Protein AF-A0A2D4IZT0-F1 (afdb_monomer_lite)

Organism: NCBI:txid129467

InterPro domains:
  IPR000477 Reverse transcriptase domain [PF00078] (2-120)
  IPR000477 Reverse transcriptase domain [PS50878] (1-121)
  IPR043502 DNA/RNA polymerase superfamily [SSF56672] (5-117)

Sequence (121 aa):
VLVLLDLSAAFDTIDHGIMLRRLEGLGMGNIVLRWFSFFLTGRTQSVLAGGQRSSPRPLTCGVPQGSVLSPLLFNIYVKPLGEIIRGFGVDFHQYADDTQLYISTPNHPSEAVDVLTQCLE

Structure (mmCIF, N/CA/C/O backbone):
data_AF-A0A2D4IZT0-F1
#
_entry.id   AF-A0A2D4IZT0-F1
#
loop_
_atom_site.group_PDB
_atom_site.id
_atom_site.type_symbol
_atom_site.label_atom_id
_atom_site.label_alt_id
_atom_site.label_comp_id
_atom_site.label_asym_id
_atom_site.label_entity_id
_atom_site.label_seq_id
_atom_site.pdbx_PDB_ins_code
_atom_site.Cartn_x
_atom_site.Cartn_y
_atom_site.Cartn_z
_atom_site.occupancy
_atom_site.B_iso_or_equiv
_atom_site.auth_seq_id
_atom_site.auth_comp_id
_atom_site.auth_asym_id
_atom_site.auth_atom_id
_atom_site.pdbx_PDB_model_num
ATOM 1 N N . VAL A 1 1 ? -13.064 8.532 20.703 1.00 91.19 1 VAL A N 1
ATOM 2 C CA . VAL A 1 1 ? -11.671 8.037 20.583 1.00 91.19 1 VAL A CA 1
ATOM 3 C C . VAL A 1 1 ? -11.275 8.091 19.118 1.00 91.19 1 VAL A C 1
ATOM 5 O O . VAL A 1 1 ? -12.130 7.816 18.285 1.00 91.19 1 VAL A O 1
ATOM 8 N N . LEU A 1 2 ? -10.042 8.502 18.817 1.00 93.81 2 LEU A N 1
ATOM 9 C CA . LEU A 1 2 ? -9.483 8.582 17.465 1.00 93.81 2 LEU A CA 1
ATOM 10 C C . LEU A 1 2 ? -8.149 7.832 17.454 1.00 93.81 2 LEU A C 1
ATOM 12 O O . LEU A 1 2 ? -7.309 8.085 18.316 1.00 93.81 2 LEU A O 1
ATOM 16 N N . VAL A 1 3 ? -7.967 6.942 16.484 1.00 95.62 3 VAL A N 1
ATOM 17 C CA . VAL A 1 3 ? -6.715 6.228 16.217 1.00 95.62 3 VAL A CA 1
ATOM 18 C C . VAL A 1 3 ? -6.266 6.582 14.806 1.00 95.62 3 VAL A C 1
ATOM 20 O O . VAL A 1 3 ? -7.057 6.529 13.865 1.00 95.62 3 VAL A O 1
ATOM 23 N N . LEU A 1 4 ? -5.000 6.968 14.676 1.00 96.12 4 LEU A N 1
ATOM 24 C CA . LEU A 1 4 ? -4.374 7.323 13.408 1.00 96.12 4 LEU A CA 1
ATOM 25 C C . LEU A 1 4 ? -3.407 6.207 13.025 1.00 96.12 4 LEU A C 1
ATOM 27 O O . LEU A 1 4 ? -2.510 5.876 13.802 1.00 96.12 4 LEU A O 1
ATOM 31 N N . LEU A 1 5 ? -3.621 5.623 11.853 1.00 95.00 5 LEU A N 1
ATOM 32 C CA . LEU A 1 5 ? -2.804 4.564 11.287 1.00 95.00 5 LEU A CA 1
ATOM 33 C C . LEU A 1 5 ? -2.068 5.104 10.067 1.00 95.00 5 LEU A C 1
ATOM 35 O O . LEU A 1 5 ? -2.684 5.720 9.196 1.00 95.00 5 LEU A O 1
ATOM 39 N N . ASP A 1 6 ? -0.776 4.805 10.014 1.00 93.50 6 ASP A N 1
ATOM 40 C CA . ASP A 1 6 ? 0.104 5.113 8.895 1.00 93.50 6 ASP A CA 1
ATOM 41 C C . ASP A 1 6 ? 0.748 3.813 8.395 1.00 93.50 6 ASP A C 1
ATOM 43 O O . ASP A 1 6 ? 1.308 3.034 9.178 1.00 93.50 6 ASP A O 1
ATOM 47 N N . LEU A 1 7 ? 0.622 3.540 7.096 1.00 91.25 7 LEU A N 1
ATOM 48 C CA . LEU A 1 7 ? 1.151 2.323 6.490 1.00 91.25 7 LEU A CA 1
ATOM 49 C C . LEU A 1 7 ? 2.597 2.545 6.048 1.00 91.25 7 LEU A C 1
ATOM 51 O O . LEU A 1 7 ? 2.890 3.277 5.108 1.00 91.25 7 LEU A O 1
ATOM 55 N N . SER A 1 8 ? 3.523 1.816 6.667 1.00 91.94 8 SER A N 1
ATOM 56 C CA . SER A 1 8 ? 4.938 1.902 6.306 1.00 91.94 8 SER A CA 1
ATOM 57 C C . SER A 1 8 ? 5.193 1.484 4.854 1.00 91.94 8 SER A C 1
ATOM 59 O O . SER A 1 8 ? 4.857 0.371 4.448 1.00 91.94 8 SER A O 1
ATOM 61 N N . ALA A 1 9 ? 5.860 2.358 4.092 1.00 90.88 9 ALA A N 1
ATOM 62 C CA . ALA A 1 9 ? 6.277 2.107 2.709 1.00 90.88 9 ALA A CA 1
ATOM 63 C C . ALA A 1 9 ? 5.120 1.600 1.821 1.00 90.88 9 ALA A C 1
ATOM 65 O O . ALA A 1 9 ? 5.247 0.618 1.083 1.00 90.88 9 ALA A O 1
ATOM 66 N N . ALA A 1 10 ? 3.965 2.260 1.918 1.00 91.25 10 ALA A N 1
ATOM 67 C CA . ALA A 1 10 ? 2.691 1.778 1.400 1.00 91.25 10 ALA A CA 1
ATOM 68 C C . ALA A 1 10 ? 2.719 1.411 -0.099 1.00 91.25 10 ALA A C 1
ATOM 70 O O . ALA A 1 10 ? 2.254 0.346 -0.504 1.00 91.25 10 ALA A O 1
ATOM 71 N N . PHE A 1 11 ? 3.331 2.252 -0.937 1.00 92.44 11 PHE A N 1
ATOM 72 C CA . PHE A 1 11 ? 3.455 1.981 -2.374 1.00 92.44 11 PHE A CA 1
ATOM 73 C C . PHE A 1 11 ? 4.516 0.934 -2.716 1.00 92.44 11 PHE A C 1
ATOM 75 O O . PHE A 1 11 ? 4.421 0.315 -3.775 1.00 92.44 11 PHE A O 1
ATOM 82 N N . ASP A 1 12 ? 5.501 0.719 -1.846 1.00 93.31 12 ASP A N 1
ATOM 83 C CA . ASP A 1 12 ? 6.640 -0.174 -2.092 1.00 93.31 12 ASP A CA 1
ATOM 84 C C . ASP A 1 12 ? 6.368 -1.610 -1.637 1.00 93.31 12 ASP A C 1
ATOM 86 O O . ASP A 1 12 ? 7.061 -2.532 -2.054 1.00 93.31 12 ASP A O 1
ATOM 90 N N . THR A 1 13 ? 5.335 -1.814 -0.820 1.00 94.81 13 THR A N 1
ATOM 91 C CA . THR A 1 13 ? 5.023 -3.094 -0.166 1.00 94.81 13 THR A CA 1
ATOM 92 C C . THR A 1 13 ? 3.829 -3.831 -0.776 1.00 94.81 13 THR A C 1
ATOM 94 O O . THR A 1 13 ? 3.481 -4.921 -0.327 1.00 94.81 13 THR A O 1
ATOM 97 N N . ILE A 1 14 ? 3.218 -3.293 -1.837 1.00 95.75 14 ILE A N 1
ATOM 98 C CA . ILE A 1 14 ? 2.097 -3.943 -2.534 1.00 95.75 14 ILE A CA 1
ATOM 99 C C . ILE A 1 14 ? 2.517 -5.304 -3.104 1.00 95.75 14 ILE A C 1
ATOM 101 O O . ILE A 1 14 ? 3.371 -5.382 -3.990 1.00 95.75 14 ILE A O 1
ATOM 105 N N . ASP A 1 15 ? 1.849 -6.377 -2.687 1.00 97.00 15 ASP A N 1
ATOM 106 C CA . ASP A 1 15 ? 2.044 -7.695 -3.287 1.00 97.00 15 ASP A CA 1
ATOM 107 C C . ASP A 1 15 ? 1.409 -7.764 -4.687 1.00 97.00 15 ASP A C 1
ATOM 109 O O . ASP A 1 15 ? 0.223 -7.470 -4.883 1.00 97.00 15 ASP A O 1
ATOM 113 N N . HIS A 1 16 ? 2.199 -8.172 -5.685 1.00 96.94 16 HIS A N 1
ATOM 114 C CA . HIS A 1 16 ? 1.748 -8.215 -7.080 1.00 96.94 16 HIS A CA 1
ATOM 115 C C . HIS A 1 16 ? 0.662 -9.271 -7.315 1.00 96.94 16 HIS A C 1
ATOM 117 O O . HIS A 1 16 ? -0.253 -9.040 -8.104 1.00 96.94 16 HIS A O 1
ATOM 123 N N . GLY A 1 17 ? 0.726 -10.416 -6.632 1.00 96.88 17 GLY A N 1
ATOM 124 C CA . GLY A 1 17 ? -0.243 -11.501 -6.786 1.00 96.88 17 GLY A CA 1
ATOM 125 C C . GLY A 1 17 ? -1.600 -11.166 -6.168 1.00 96.88 17 GLY A C 1
ATOM 126 O O . GLY A 1 17 ? -2.645 -11.451 -6.756 1.00 96.88 17 GLY A O 1
ATOM 127 N N . ILE A 1 18 ? -1.611 -10.528 -4.997 1.00 97.38 18 ILE A N 1
ATOM 128 C CA . ILE A 1 18 ? -2.827 -9.979 -4.387 1.00 97.38 18 ILE A CA 1
ATOM 129 C C . ILE A 1 18 ? -3.410 -8.901 -5.301 1.00 97.38 18 ILE A C 1
ATOM 131 O O . ILE A 1 18 ? -4.591 -8.986 -5.626 1.00 97.38 18 ILE A O 1
ATOM 135 N N . MET A 1 19 ? -2.603 -7.948 -5.777 1.00 97.25 19 MET A N 1
ATOM 136 C CA . MET A 1 19 ? -3.071 -6.893 -6.683 1.00 97.25 19 MET A CA 1
ATOM 137 C C . MET A 1 19 ? -3.750 -7.464 -7.935 1.00 97.25 19 MET A C 1
ATOM 139 O O . MET A 1 19 ? -4.867 -7.067 -8.263 1.00 97.25 19 MET A O 1
ATOM 143 N N . LEU A 1 20 ? -3.120 -8.427 -8.615 1.00 97.19 20 LEU A N 1
ATOM 144 C CA . LEU A 1 20 ? -3.682 -9.033 -9.827 1.00 97.19 20 LEU A CA 1
ATOM 145 C C . LEU A 1 20 ? -5.008 -9.754 -9.555 1.00 97.19 20 LEU A C 1
ATOM 147 O O . LEU A 1 20 ? -5.954 -9.572 -10.317 1.00 97.19 20 LEU A O 1
ATOM 151 N N . ARG A 1 21 ? -5.123 -10.486 -8.438 1.00 97.06 21 ARG A N 1
ATOM 152 C CA . ARG A 1 21 ? -6.394 -11.110 -8.022 1.00 97.06 21 ARG A CA 1
ATOM 153 C C . ARG A 1 21 ? -7.478 -10.082 -7.698 1.00 97.06 21 ARG A C 1
ATOM 155 O O . ARG A 1 21 ? -8.648 -10.318 -7.977 1.00 97.06 21 ARG A O 1
ATOM 162 N N . ARG A 1 22 ? -7.118 -8.935 -7.112 1.00 96.19 22 ARG A N 1
ATOM 163 C CA . ARG A 1 22 ? -8.072 -7.841 -6.852 1.00 96.19 22 ARG A CA 1
ATOM 164 C C . ARG A 1 22 ? -8.584 -7.239 -8.158 1.00 96.19 22 ARG A C 1
ATOM 166 O O . ARG A 1 22 ? -9.787 -7.054 -8.294 1.00 96.19 22 ARG A O 1
ATOM 173 N N . LEU A 1 23 ? -7.695 -6.987 -9.118 1.00 96.81 23 LEU A N 1
ATOM 174 C CA . LEU A 1 23 ? -8.060 -6.497 -10.451 1.00 96.81 23 LEU A CA 1
ATOM 175 C C . LEU A 1 23 ? -8.959 -7.498 -11.193 1.00 96.81 23 LEU A C 1
ATOM 177 O O . LEU A 1 23 ? -9.944 -7.101 -11.809 1.00 96.81 23 LEU A O 1
ATOM 181 N N . GLU A 1 24 ? -8.664 -8.793 -11.090 1.00 96.62 24 GLU A N 1
ATOM 182 C CA . GLU A 1 24 ? -9.503 -9.858 -11.648 1.00 96.62 24 GLU A CA 1
ATOM 183 C C . GLU A 1 24 ? -10.890 -9.883 -10.993 1.00 96.62 24 GLU A C 1
ATOM 185 O O . GLU A 1 24 ? -11.900 -9.923 -11.692 1.00 96.62 24 GLU A O 1
ATOM 190 N N . GLY A 1 25 ? -10.959 -9.746 -9.665 1.00 95.56 25 GLY A N 1
ATOM 191 C CA . GLY A 1 25 ? -12.216 -9.657 -8.915 1.00 95.56 25 GLY A CA 1
ATOM 192 C C . GLY A 1 25 ? -13.086 -8.441 -9.262 1.00 95.56 25 GLY A C 1
ATOM 193 O O . GLY A 1 25 ? -14.285 -8.462 -9.000 1.00 95.56 25 GLY A O 1
ATOM 194 N N . LEU A 1 26 ? -12.517 -7.402 -9.886 1.00 95.38 26 LEU A N 1
ATOM 195 C CA . LEU A 1 26 ? -13.265 -6.269 -10.451 1.00 95.38 26 LEU A CA 1
ATOM 196 C C . LEU A 1 26 ? -13.841 -6.560 -11.850 1.00 95.38 26 LEU A C 1
ATOM 198 O O . LEU A 1 26 ? -14.472 -5.688 -12.444 1.00 95.38 26 LEU A O 1
ATOM 202 N N . GLY A 1 27 ? -13.626 -7.761 -12.394 1.00 95.25 27 GLY A N 1
ATOM 203 C CA . GLY A 1 27 ? -14.108 -8.167 -13.714 1.00 95.25 27 GLY A CA 1
ATOM 204 C C . GLY A 1 27 ? -13.225 -7.699 -14.873 1.00 95.25 27 GLY A C 1
ATOM 205 O O . GLY A 1 27 ? -13.699 -7.604 -16.006 1.00 95.25 27 GLY A O 1
ATOM 206 N N . MET A 1 28 ? -11.950 -7.378 -14.623 1.00 93.81 28 MET A N 1
ATOM 207 C CA . MET A 1 28 ? -11.035 -6.979 -15.695 1.00 93.81 28 MET A CA 1
ATOM 208 C C . MET A 1 28 ? -10.734 -8.150 -16.635 1.00 93.81 28 MET A C 1
ATOM 210 O O . MET A 1 28 ? -10.397 -9.248 -16.205 1.00 93.81 28 MET A O 1
ATOM 214 N N . GLY A 1 29 ? -10.805 -7.899 -17.943 1.00 95.00 29 GLY A N 1
ATOM 215 C CA . GLY A 1 29 ? -10.504 -8.915 -18.949 1.00 95.00 29 GLY A CA 1
ATOM 216 C C . GLY A 1 29 ? -9.023 -9.314 -18.989 1.00 95.00 29 GLY A C 1
ATOM 217 O O . GLY A 1 29 ? -8.133 -8.525 -18.662 1.00 95.00 29 GLY A O 1
ATOM 218 N N . ASN A 1 30 ? -8.750 -10.518 -19.500 1.00 95.62 30 ASN A N 1
ATOM 219 C CA . ASN A 1 30 ? -7.409 -11.122 -19.553 1.00 95.62 30 ASN A CA 1
ATOM 220 C C . ASN A 1 30 ? -6.328 -10.231 -20.186 1.00 95.62 30 ASN A C 1
ATOM 222 O O . ASN A 1 30 ? -5.179 -10.251 -19.750 1.00 95.6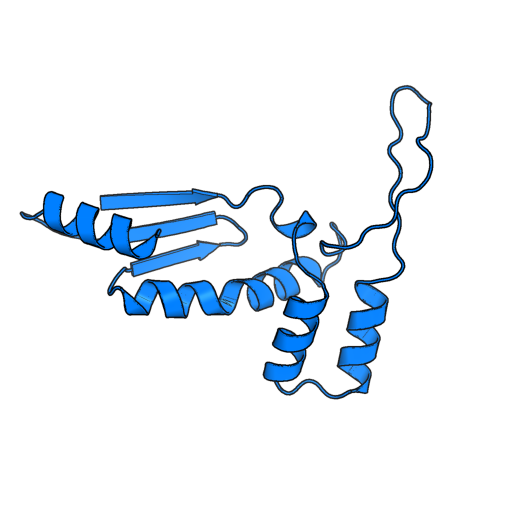2 30 ASN A O 1
ATOM 226 N N . ILE A 1 31 ? -6.674 -9.442 -21.210 1.00 97.62 31 ILE A N 1
ATOM 227 C CA . ILE A 1 31 ? -5.723 -8.538 -21.879 1.00 97.62 31 ILE A CA 1
ATOM 228 C C . ILE A 1 31 ? -5.255 -7.441 -20.915 1.00 97.62 31 ILE A C 1
ATOM 230 O O . ILE A 1 31 ? -4.059 -7.166 -20.825 1.00 97.62 31 ILE A O 1
ATOM 234 N N . VAL A 1 32 ? -6.188 -6.853 -20.164 1.00 96.38 32 VAL A N 1
ATOM 235 C CA . VAL A 1 32 ? -5.906 -5.795 -19.187 1.00 96.38 32 VAL A CA 1
ATOM 236 C C . VAL A 1 32 ? -5.113 -6.361 -18.010 1.00 96.38 32 VAL A C 1
ATOM 238 O O . VAL A 1 32 ? -4.102 -5.784 -17.620 1.00 96.38 32 VAL A O 1
ATOM 241 N N . LEU A 1 33 ? -5.497 -7.536 -17.501 1.00 97.25 33 LEU A N 1
ATOM 242 C CA . LEU A 1 33 ? -4.759 -8.220 -16.432 1.00 97.25 33 LEU A CA 1
ATOM 243 C C . LEU A 1 33 ? -3.324 -8.556 -16.842 1.00 97.25 33 LEU A C 1
ATOM 245 O O . LEU A 1 33 ? -2.387 -8.326 -16.078 1.00 97.25 33 LEU A O 1
ATOM 249 N N . ARG A 1 34 ? -3.125 -9.042 -18.073 1.00 97.50 34 ARG A N 1
ATOM 250 C CA . ARG A 1 34 ? -1.789 -9.315 -18.611 1.00 97.50 34 ARG A CA 1
ATOM 251 C C . ARG A 1 34 ? -0.960 -8.038 -18.730 1.00 97.50 34 ARG A C 1
ATOM 253 O O . ARG A 1 34 ? 0.224 -8.059 -18.407 1.00 97.50 34 ARG A O 1
ATOM 260 N N . TRP A 1 35 ? -1.572 -6.932 -19.151 1.00 97.69 35 TRP A N 1
ATOM 261 C CA . TRP A 1 35 ? -0.902 -5.634 -19.184 1.00 97.69 35 TRP A CA 1
ATOM 262 C C . TRP A 1 35 ? -0.464 -5.190 -17.781 1.00 97.69 35 TRP A C 1
ATOM 264 O O . TRP A 1 35 ? 0.699 -4.838 -17.598 1.00 97.69 35 TRP A O 1
ATOM 274 N N . PHE A 1 36 ? -1.336 -5.298 -16.771 1.00 97.38 36 PHE A N 1
ATOM 275 C CA . PHE A 1 36 ? -0.972 -4.982 -15.385 1.00 97.38 36 PHE A CA 1
ATOM 276 C C . PHE A 1 36 ? 0.112 -5.910 -14.831 1.00 97.38 36 PHE A C 1
ATOM 278 O O . PHE A 1 36 ? 0.998 -5.455 -14.114 1.00 97.38 36 PHE A O 1
ATOM 285 N N . SER A 1 37 ? 0.100 -7.192 -15.198 1.00 96.81 37 SER A N 1
ATOM 286 C CA . SER A 1 37 ? 1.163 -8.127 -14.822 1.00 96.81 37 SER A CA 1
ATOM 287 C C . SER A 1 37 ? 2.527 -7.654 -15.337 1.00 96.81 37 SER A C 1
ATOM 289 O O . SER A 1 37 ? 3.481 -7.594 -14.561 1.00 96.81 37 SER A O 1
ATOM 291 N N . PHE A 1 38 ? 2.615 -7.214 -16.597 1.00 95.62 38 PHE A N 1
ATOM 292 C CA . PHE A 1 38 ? 3.840 -6.617 -17.142 1.00 95.62 38 PHE A CA 1
ATOM 293 C C . PHE A 1 38 ? 4.185 -5.259 -16.521 1.00 95.62 38 PHE A C 1
ATOM 295 O O . PHE A 1 38 ? 5.358 -4.960 -16.332 1.00 95.62 38 PHE A O 1
ATOM 302 N N . PHE A 1 39 ? 3.187 -4.440 -16.184 1.00 95.62 39 PHE A N 1
ATOM 303 C CA . PHE A 1 39 ? 3.398 -3.156 -15.511 1.00 95.62 39 PHE A CA 1
ATOM 304 C C . PHE A 1 39 ? 4.015 -3.324 -14.110 1.00 95.62 39 PHE A C 1
ATOM 306 O O . PHE A 1 39 ? 4.837 -2.509 -13.686 1.00 95.62 39 PHE A O 1
ATOM 313 N N . LEU A 1 40 ? 3.631 -4.378 -13.384 1.00 95.75 40 LEU A N 1
ATOM 314 C CA . LEU A 1 40 ? 4.080 -4.631 -12.013 1.00 95.75 40 LEU A CA 1
ATOM 315 C C . LEU A 1 40 ? 5.399 -5.414 -11.949 1.00 95.75 40 LEU A C 1
ATOM 317 O O . LEU A 1 40 ? 6.245 -5.089 -11.112 1.00 95.75 40 LEU A O 1
ATOM 321 N N . THR A 1 41 ? 5.596 -6.404 -12.821 1.00 94.81 41 THR A N 1
ATOM 322 C CA . THR A 1 41 ? 6.688 -7.390 -12.720 1.00 94.81 41 THR A CA 1
ATOM 323 C C . THR A 1 41 ? 7.877 -7.086 -13.639 1.00 94.81 41 THR A C 1
ATOM 325 O O . THR A 1 41 ? 7.832 -6.185 -14.471 1.00 94.81 41 THR A O 1
ATOM 328 N N . GLY A 1 42 ? 8.990 -7.812 -13.465 1.00 93.94 42 GLY A N 1
ATOM 329 C CA . GLY A 1 42 ? 10.180 -7.677 -14.322 1.00 93.94 42 GLY A CA 1
ATOM 330 C C . GLY A 1 42 ? 10.981 -6.387 -14.112 1.00 93.94 42 GLY A C 1
ATOM 331 O O . GLY A 1 42 ? 11.860 -6.068 -14.911 1.00 93.94 42 GLY A O 1
ATOM 332 N N . ARG A 1 43 ? 10.689 -5.642 -13.043 1.00 93.31 43 ARG A N 1
ATOM 333 C CA . ARG A 1 43 ? 11.355 -4.380 -12.713 1.00 93.31 43 ARG A CA 1
ATOM 334 C C . ARG A 1 43 ? 12.552 -4.604 -11.797 1.00 93.31 43 ARG A C 1
ATOM 336 O O . ARG A 1 43 ? 12.594 -5.544 -11.005 1.00 93.31 43 ARG A O 1
ATOM 343 N N . THR A 1 44 ? 13.508 -3.688 -11.874 1.00 95.69 44 THR A N 1
ATOM 344 C CA . THR A 1 44 ? 14.679 -3.644 -10.996 1.00 95.69 44 THR A CA 1
ATOM 345 C C . THR A 1 44 ? 14.918 -2.223 -10.508 1.00 95.69 44 THR A C 1
ATOM 347 O O . THR A 1 44 ? 14.599 -1.275 -11.223 1.00 95.69 44 THR A O 1
ATOM 350 N N . GLN A 1 45 ? 15.554 -2.073 -9.351 1.00 94.38 45 GLN A N 1
ATOM 351 C CA . GLN A 1 45 ? 16.002 -0.792 -8.814 1.00 94.38 45 GLN A CA 1
ATOM 352 C C . GLN A 1 45 ? 17.500 -0.793 -8.495 1.00 94.38 45 GLN A C 1
ATOM 354 O O . GLN A 1 45 ? 18.078 -1.827 -8.163 1.00 94.38 45 GLN A O 1
ATOM 359 N N . SER A 1 46 ? 18.109 0.389 -8.551 1.00 96.25 46 SER A N 1
ATOM 360 C CA . SER A 1 46 ? 19.476 0.664 -8.103 1.00 96.25 46 SER A CA 1
ATOM 361 C C . SER A 1 46 ? 19.492 1.990 -7.355 1.00 96.25 46 SER A C 1
ATOM 363 O O . SER A 1 46 ? 18.753 2.905 -7.711 1.00 96.25 46 SER A O 1
ATOM 365 N N . VAL A 1 47 ? 20.378 2.123 -6.373 1.00 96.12 47 VAL A N 1
ATOM 366 C CA . VAL A 1 47 ? 20.585 3.371 -5.629 1.00 96.12 47 VAL A CA 1
ATOM 367 C C . VAL A 1 47 ? 21.839 4.065 -6.155 1.00 96.12 47 VAL A C 1
ATOM 369 O O . VAL A 1 47 ? 22.860 3.413 -6.365 1.00 96.12 47 VAL A O 1
ATOM 372 N N . LEU A 1 48 ? 21.768 5.379 -6.377 1.00 97.00 48 LEU A N 1
ATOM 373 C CA . LEU A 1 48 ? 22.919 6.234 -6.679 1.00 97.00 48 LEU A CA 1
ATOM 374 C C . LEU A 1 48 ? 23.172 7.145 -5.475 1.00 97.00 48 LEU A C 1
ATOM 376 O O . LEU A 1 48 ? 22.342 7.994 -5.167 1.00 97.00 48 LEU A O 1
ATOM 380 N N . ALA A 1 49 ? 24.317 6.987 -4.816 1.00 97.31 49 ALA A N 1
ATOM 381 C CA . ALA A 1 49 ? 24.702 7.790 -3.659 1.00 97.31 49 ALA A CA 1
ATOM 382 C C . ALA A 1 49 ? 26.191 8.146 -3.737 1.00 97.31 49 ALA A C 1
ATOM 384 O O . ALA A 1 49 ? 27.029 7.284 -3.996 1.00 97.31 49 ALA A O 1
ATOM 385 N N . GLY A 1 50 ? 26.528 9.428 -3.561 1.00 95.44 50 GLY A N 1
ATOM 386 C CA . GLY A 1 50 ? 27.922 9.893 -3.608 1.00 95.44 50 GLY A CA 1
ATOM 387 C C . GLY A 1 50 ? 28.652 9.557 -4.917 1.00 95.44 50 GLY A C 1
ATOM 388 O O . GLY A 1 50 ? 29.836 9.244 -4.895 1.00 95.44 50 GLY A O 1
ATOM 389 N N . GLY A 1 51 ? 27.938 9.540 -6.049 1.00 96.00 51 GLY A N 1
ATOM 390 C CA . GLY A 1 51 ? 28.493 9.181 -7.362 1.00 96.00 51 GLY A CA 1
ATOM 391 C C . GLY A 1 51 ? 28.669 7.677 -7.612 1.00 96.00 51 GLY A C 1
ATOM 392 O O . GLY A 1 51 ? 29.011 7.290 -8.726 1.00 96.00 51 GLY A O 1
ATOM 393 N N . GLN A 1 52 ? 28.389 6.820 -6.627 1.00 97.25 52 GLN A N 1
ATOM 394 C CA . GLN A 1 52 ? 28.455 5.365 -6.765 1.00 97.25 52 GLN A CA 1
ATOM 395 C C . GLN A 1 52 ? 27.059 4.765 -6.936 1.00 97.25 52 GLN A C 1
ATOM 397 O O . GLN A 1 52 ? 26.121 5.129 -6.224 1.00 97.25 52 GLN A O 1
ATOM 402 N N . ARG A 1 53 ? 26.916 3.837 -7.888 1.00 97.81 53 ARG A N 1
ATOM 403 C CA . ARG A 1 53 ? 25.655 3.148 -8.191 1.00 97.81 53 ARG A CA 1
ATOM 404 C C . ARG A 1 53 ? 25.700 1.708 -7.683 1.00 97.81 53 ARG A C 1
ATOM 406 O O . ARG A 1 53 ? 26.642 0.982 -7.986 1.00 97.81 53 ARG A O 1
ATOM 413 N N . SER A 1 54 ? 24.667 1.280 -6.961 1.00 97.81 54 SER A N 1
ATOM 414 C CA . SER A 1 54 ? 24.517 -0.115 -6.542 1.00 97.81 54 SER A CA 1
ATOM 415 C C . SER A 1 54 ? 24.250 -1.038 -7.734 1.00 97.81 54 SER A C 1
ATOM 417 O O . SER A 1 54 ? 23.696 -0.620 -8.756 1.00 97.81 54 SER A O 1
ATOM 419 N N . SER A 1 55 ? 24.532 -2.333 -7.575 1.00 97.81 55 SER A N 1
ATOM 420 C CA . SER A 1 55 ? 24.017 -3.326 -8.519 1.00 97.81 55 SER A CA 1
ATOM 421 C C . SER A 1 55 ? 22.477 -3.290 -8.564 1.00 97.81 55 SER A C 1
ATOM 423 O O . SER A 1 55 ? 21.844 -2.964 -7.549 1.00 97.81 55 SER A O 1
ATOM 425 N N . PRO A 1 56 ? 21.858 -3.572 -9.725 1.00 97.50 56 PRO A N 1
ATOM 426 C CA . PRO A 1 56 ? 20.409 -3.691 -9.829 1.00 97.50 56 PRO A CA 1
ATOM 427 C C . PRO A 1 56 ? 19.870 -4.816 -8.947 1.00 97.50 56 PRO A C 1
ATOM 429 O O . PRO A 1 56 ? 20.442 -5.906 -8.883 1.00 97.50 56 PRO A O 1
ATOM 432 N N . ARG A 1 57 ? 18.747 -4.562 -8.280 1.00 96.88 57 ARG A N 1
ATOM 433 C CA . ARG A 1 57 ? 17.997 -5.539 -7.486 1.00 96.88 57 ARG A CA 1
ATOM 434 C C . ARG A 1 57 ? 16.577 -5.667 -8.032 1.00 96.88 57 ARG A C 1
ATOM 436 O O . ARG A 1 57 ? 15.987 -4.640 -8.358 1.00 96.88 57 ARG A O 1
ATOM 443 N N . PRO A 1 58 ? 16.023 -6.884 -8.152 1.00 96.31 58 PRO A N 1
ATOM 444 C CA . PRO A 1 58 ? 14.650 -7.065 -8.608 1.00 96.31 58 PRO A CA 1
ATOM 445 C C . PRO A 1 58 ? 13.652 -6.456 -7.619 1.00 96.31 58 PRO A C 1
ATOM 447 O O . PRO A 1 58 ? 13.844 -6.534 -6.407 1.00 96.31 58 PRO A O 1
ATOM 450 N N . LEU A 1 59 ? 12.580 -5.877 -8.155 1.00 94.88 59 LEU A N 1
ATOM 451 C CA . LEU A 1 59 ? 11.421 -5.407 -7.402 1.00 94.88 59 LEU A CA 1
ATOM 452 C C . LEU A 1 59 ? 10.331 -6.476 -7.449 1.00 94.88 59 LEU A C 1
ATOM 454 O O . LEU A 1 59 ? 9.684 -6.670 -8.478 1.00 94.88 59 LEU A O 1
ATOM 458 N N . THR A 1 60 ? 10.155 -7.186 -6.338 1.00 95.88 60 THR A N 1
ATOM 459 C CA . THR A 1 60 ? 9.173 -8.275 -6.200 1.00 95.88 60 THR A CA 1
ATOM 460 C C . THR A 1 60 ? 7.830 -7.816 -5.633 1.00 95.88 60 THR A C 1
ATOM 462 O O . THR A 1 60 ? 6.871 -8.579 -5.647 1.00 95.88 60 THR A O 1
ATOM 465 N N . CYS A 1 61 ? 7.761 -6.583 -5.137 1.00 96.31 61 CYS A N 1
ATOM 466 C CA . CYS A 1 61 ? 6.564 -5.939 -4.613 1.00 96.31 61 CYS A CA 1
ATOM 467 C C . CYS A 1 61 ? 6.580 -4.446 -4.972 1.00 96.31 61 CYS A C 1
ATOM 469 O O . CYS A 1 61 ? 7.502 -3.950 -5.630 1.00 96.31 61 CYS A O 1
ATOM 471 N N . GLY A 1 62 ? 5.499 -3.764 -4.623 1.00 95.69 62 GLY A N 1
ATOM 472 C CA . GLY A 1 62 ? 5.294 -2.348 -4.846 1.00 95.69 62 GLY A CA 1
ATOM 473 C C . GLY A 1 62 ? 4.806 -2.003 -6.249 1.00 95.69 62 GLY A C 1
ATOM 474 O O . GLY A 1 62 ? 4.923 -2.775 -7.206 1.00 95.69 62 GLY A O 1
ATOM 475 N N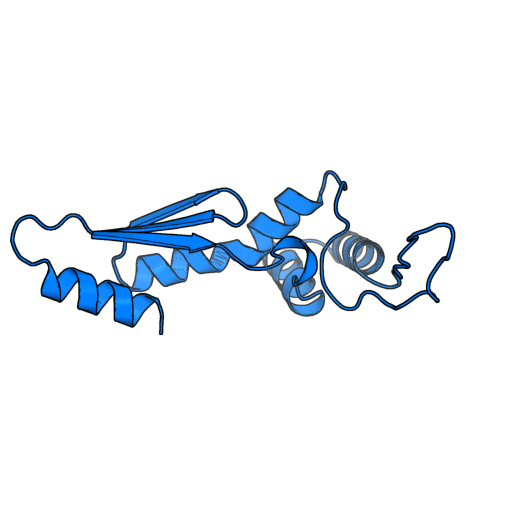 . VAL A 1 63 ? 4.273 -0.799 -6.398 1.00 95.50 63 VAL A N 1
ATOM 476 C CA . VAL A 1 63 ? 3.879 -0.203 -7.683 1.00 95.50 63 VAL A CA 1
ATOM 477 C C . VAL A 1 63 ? 4.918 0.837 -8.119 1.00 95.50 63 VAL A C 1
ATOM 479 O O . VAL A 1 63 ? 5.714 1.290 -7.302 1.00 95.50 63 VAL A O 1
ATOM 482 N N . PRO A 1 64 ? 5.007 1.212 -9.408 1.00 92.44 64 PRO A N 1
ATOM 483 C CA . PRO A 1 64 ? 5.982 2.213 -9.836 1.00 92.44 64 PRO A CA 1
ATOM 484 C C . PRO A 1 64 ? 5.649 3.593 -9.252 1.00 92.44 64 PRO A C 1
ATOM 486 O O . PRO A 1 64 ? 4.686 4.237 -9.673 1.00 92.44 64 PRO A O 1
ATOM 489 N N . GLN A 1 65 ? 6.436 4.065 -8.289 1.00 86.25 65 GLN A N 1
ATOM 490 C CA . GLN A 1 65 ? 6.283 5.416 -7.751 1.00 86.25 65 GLN A CA 1
ATOM 491 C C . GLN A 1 65 ? 6.467 6.460 -8.868 1.00 86.25 65 GLN A C 1
ATOM 493 O O . GLN A 1 65 ? 7.337 6.321 -9.728 1.00 86.25 65 GLN A O 1
ATOM 498 N N . GLY A 1 66 ? 5.601 7.476 -8.899 1.00 88.94 66 GLY A N 1
ATOM 499 C CA . GLY A 1 66 ? 5.551 8.479 -9.973 1.00 88.94 66 GLY A CA 1
ATOM 500 C C . GLY A 1 66 ? 4.709 8.088 -11.196 1.00 88.94 66 GLY A C 1
ATOM 501 O O . GLY A 1 66 ? 4.496 8.919 -12.075 1.00 88.94 66 GLY A O 1
ATOM 502 N N . SER A 1 67 ? 4.178 6.861 -11.260 1.00 93.38 67 SER A N 1
ATOM 503 C CA . SER A 1 67 ? 3.175 6.502 -12.270 1.00 93.38 67 SER A CA 1
ATOM 504 C C . SER A 1 67 ? 1.790 7.037 -11.903 1.00 93.38 67 SER A C 1
ATOM 506 O O . SER A 1 67 ? 1.356 6.932 -10.756 1.00 93.38 67 SER A O 1
ATOM 508 N N . VAL A 1 68 ? 1.053 7.516 -12.910 1.00 95.44 68 VAL A N 1
ATOM 509 C CA . VAL A 1 68 ? -0.335 8.003 -12.783 1.00 95.44 68 VAL A CA 1
ATOM 510 C C . VAL A 1 68 ? -1.285 6.919 -12.255 1.00 95.44 68 VAL A C 1
ATOM 512 O O . VAL A 1 68 ? -2.266 7.227 -11.586 1.00 95.44 68 VAL A O 1
ATOM 515 N N . LEU A 1 69 ? -0.995 5.643 -12.524 1.00 94.88 69 LEU A N 1
ATOM 516 C CA . LEU A 1 69 ? -1.850 4.528 -12.102 1.00 94.88 69 LEU A CA 1
ATOM 517 C C . LEU A 1 69 ? -1.591 4.066 -10.667 1.00 94.88 69 LEU A C 1
ATOM 519 O O . LEU A 1 69 ? -2.439 3.388 -10.091 1.00 94.88 69 LEU A O 1
ATOM 523 N N . SER A 1 70 ? -0.446 4.411 -10.081 1.00 95.19 70 SER A N 1
ATOM 524 C CA . SER A 1 70 ? -0.046 3.895 -8.770 1.00 95.19 70 SER A CA 1
ATOM 525 C C . SER A 1 70 ? -1.016 4.265 -7.642 1.00 95.19 70 SER A C 1
ATOM 527 O O . SER A 1 70 ? -1.382 3.356 -6.896 1.00 95.19 70 SER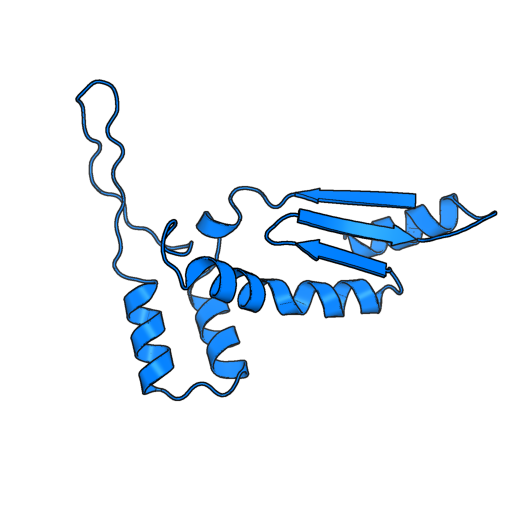 A O 1
ATOM 529 N N . PRO A 1 71 ? -1.529 5.510 -7.540 1.00 94.75 71 PRO A N 1
ATOM 530 C CA . PRO A 1 71 ? -2.551 5.856 -6.546 1.00 94.75 71 PRO A CA 1
ATOM 531 C C . PRO A 1 71 ? -3.855 5.062 -6.704 1.00 94.75 71 PRO A C 1
ATOM 533 O O . PRO A 1 71 ? -4.429 4.596 -5.724 1.00 94.75 71 PRO A O 1
ATOM 536 N N . LEU A 1 72 ? -4.314 4.853 -7.944 1.00 94.75 72 LEU A N 1
ATOM 537 C CA . LEU A 1 72 ? -5.524 4.070 -8.211 1.00 94.75 72 LEU A CA 1
ATOM 538 C C . LEU A 1 72 ? -5.339 2.604 -7.808 1.00 94.75 72 LEU A C 1
ATOM 540 O O . LEU A 1 72 ? -6.218 2.020 -7.176 1.00 94.75 72 LEU A O 1
ATOM 544 N N . LEU A 1 73 ? -4.195 2.017 -8.163 1.00 96.06 73 LEU A N 1
ATOM 545 C CA . LEU A 1 73 ? -3.857 0.651 -7.779 1.00 96.06 73 LEU A CA 1
ATOM 546 C C . LEU A 1 73 ? -3.810 0.515 -6.258 1.00 96.06 73 LEU A C 1
ATOM 548 O O . LEU A 1 73 ? -4.405 -0.414 -5.719 1.00 96.06 73 LEU A O 1
ATOM 552 N N . PHE A 1 74 ? -3.185 1.466 -5.565 1.00 95.31 74 PHE A N 1
ATOM 553 C CA . PHE A 1 74 ? -3.157 1.484 -4.107 1.00 95.31 74 PHE A CA 1
ATOM 554 C C . PHE A 1 74 ? -4.571 1.472 -3.507 1.00 95.31 74 PHE A C 1
ATOM 556 O O . PHE A 1 74 ? -4.880 0.594 -2.704 1.00 95.31 74 PHE A O 1
ATOM 563 N N . ASN A 1 75 ? -5.471 2.337 -3.985 1.00 94.62 75 ASN A N 1
ATOM 564 C CA . ASN A 1 75 ? -6.869 2.364 -3.536 1.00 94.62 75 ASN A CA 1
ATOM 565 C C . ASN A 1 75 ? -7.600 1.027 -3.769 1.00 94.62 75 ASN A C 1
ATOM 567 O O . ASN A 1 75 ? -8.362 0.577 -2.914 1.00 94.62 75 ASN A O 1
ATOM 571 N N . ILE A 1 76 ? -7.362 0.362 -4.905 1.00 95.31 76 ILE A N 1
ATOM 572 C CA . ILE A 1 76 ? -7.929 -0.968 -5.190 1.00 95.31 76 ILE A CA 1
ATOM 573 C C . ILE A 1 76 ? -7.397 -2.014 -4.203 1.00 95.31 76 ILE A C 1
ATOM 575 O O . ILE A 1 76 ? -8.156 -2.867 -3.739 1.00 95.31 76 ILE A O 1
ATOM 579 N N . TYR A 1 77 ? -6.108 -1.946 -3.875 1.00 96.06 77 TYR A N 1
ATOM 580 C CA . TYR A 1 77 ? -5.455 -2.880 -2.963 1.00 96.06 77 TYR A CA 1
ATOM 581 C C . TYR A 1 77 ? -6.028 -2.798 -1.548 1.00 96.06 77 TYR A C 1
ATOM 583 O O . TYR A 1 77 ? -6.345 -3.831 -0.954 1.00 96.06 77 TYR A O 1
ATOM 591 N N . VAL A 1 78 ? -6.208 -1.577 -1.035 1.00 94.50 78 VAL A N 1
ATOM 592 C CA . VAL A 1 78 ? -6.676 -1.328 0.337 1.00 94.50 78 VAL A CA 1
ATOM 593 C C . VAL A 1 78 ? -8.198 -1.321 0.481 1.00 94.50 78 VAL A C 1
ATOM 595 O O . VAL A 1 78 ? -8.680 -1.376 1.606 1.00 94.50 78 VAL A O 1
ATOM 598 N N . LYS A 1 79 ? -8.975 -1.341 -0.616 1.00 93.50 79 LYS A N 1
ATOM 599 C CA . LYS A 1 79 ? -10.456 -1.352 -0.587 1.00 93.50 79 LYS A CA 1
ATOM 600 C C . LYS A 1 79 ? -11.072 -2.286 0.477 1.00 93.50 79 LYS A C 1
ATOM 602 O O . LYS A 1 79 ? -12.014 -1.849 1.139 1.00 93.50 79 LYS A O 1
ATOM 607 N N . PRO A 1 80 ? -10.617 -3.545 0.657 1.00 93.94 80 PRO A N 1
ATOM 608 C CA . PRO A 1 80 ? -11.219 -4.456 1.635 1.00 93.94 80 PRO A CA 1
ATOM 609 C C . PRO A 1 80 ? -11.107 -3.977 3.087 1.00 93.94 80 PRO A C 1
ATOM 611 O O . PRO A 1 80 ? -11.936 -4.357 3.908 1.00 93.94 80 PRO A O 1
ATOM 614 N N . LEU A 1 81 ? -10.123 -3.128 3.404 1.00 93.31 81 LEU A N 1
ATOM 615 C CA . LEU A 1 81 ? -9.904 -2.601 4.750 1.00 93.31 81 LEU A CA 1
ATOM 616 C C . LEU A 1 81 ? -11.160 -1.904 5.286 1.00 93.31 81 LEU A C 1
ATOM 618 O O . LEU A 1 81 ? -11.564 -2.136 6.418 1.00 93.31 81 LEU A O 1
ATOM 622 N N . GLY A 1 82 ? -11.843 -1.130 4.441 1.00 93.19 82 GLY A N 1
ATOM 623 C CA . GLY A 1 82 ? -13.064 -0.436 4.837 1.00 93.19 82 GLY A CA 1
ATOM 624 C C . GLY A 1 82 ? -14.260 -1.351 5.116 1.00 93.19 82 GLY A C 1
ATOM 625 O O . GLY A 1 82 ? -15.150 -0.980 5.875 1.00 93.19 82 GLY A O 1
ATOM 626 N N . GLU A 1 83 ? -14.319 -2.535 4.502 1.00 93.69 83 GLU A N 1
ATOM 627 C CA . GLU A 1 83 ? -15.348 -3.539 4.814 1.00 93.69 83 GLU A CA 1
ATOM 628 C C . GLU A 1 83 ? -15.034 -4.239 6.141 1.00 93.69 83 GLU A C 1
ATOM 630 O O . GLU A 1 83 ? -15.941 -4.439 6.945 1.00 93.69 83 GLU A O 1
ATOM 635 N N . ILE A 1 84 ? -13.753 -4.521 6.402 1.00 95.44 84 ILE A N 1
ATOM 636 C CA . ILE A 1 84 ? -13.281 -5.098 7.669 1.00 95.44 84 ILE A CA 1
ATOM 637 C C . ILE A 1 84 ? -13.594 -4.151 8.830 1.00 95.44 84 ILE A C 1
ATOM 639 O O . ILE A 1 84 ? -14.271 -4.556 9.767 1.00 95.44 84 ILE A O 1
ATOM 643 N N . ILE A 1 85 ? -13.191 -2.879 8.731 1.00 96.50 85 ILE A N 1
ATOM 644 C CA . ILE A 1 85 ? -13.405 -1.876 9.786 1.00 96.50 85 ILE A CA 1
ATOM 645 C C . ILE A 1 85 ? -14.898 -1.728 10.122 1.00 96.50 85 ILE A C 1
ATOM 647 O O . ILE A 1 85 ? -15.288 -1.762 11.290 1.00 96.50 85 ILE A O 1
ATOM 651 N N . ARG A 1 86 ? -15.764 -1.637 9.101 1.00 95.00 86 ARG A N 1
ATOM 652 C CA . ARG A 1 86 ? -17.223 -1.571 9.310 1.00 95.00 86 ARG A CA 1
ATOM 653 C C . ARG A 1 86 ? -17.786 -2.831 9.960 1.00 95.00 86 ARG A C 1
ATOM 655 O O . ARG A 1 86 ? -18.782 -2.736 10.670 1.00 95.00 86 ARG A O 1
ATOM 662 N N . GLY A 1 87 ? -17.162 -3.988 9.740 1.00 95.88 87 GLY A N 1
ATOM 663 C CA . GLY A 1 87 ? -17.524 -5.246 10.394 1.00 95.88 87 GLY A CA 1
ATOM 664 C C . GLY A 1 87 ? -17.431 -5.185 11.922 1.00 95.88 87 GLY A C 1
ATOM 665 O O . GLY A 1 87 ? -18.211 -5.853 12.595 1.00 95.88 87 GLY A O 1
ATOM 666 N N . PHE A 1 88 ? -16.555 -4.333 12.463 1.00 95.44 88 PHE A N 1
ATOM 667 C CA . PHE A 1 88 ? -16.421 -4.076 13.902 1.00 95.44 88 PHE A CA 1
ATOM 668 C C . PHE A 1 88 ? -17.294 -2.913 14.404 1.00 95.44 88 PHE A C 1
ATOM 670 O O . PHE A 1 88 ? -17.224 -2.552 15.576 1.00 95.44 88 PHE A O 1
ATOM 677 N N . GLY A 1 89 ? -18.118 -2.303 13.543 1.00 93.81 89 GLY A N 1
ATOM 678 C CA . GLY A 1 89 ? -18.932 -1.138 13.908 1.00 93.81 89 GLY A CA 1
ATOM 679 C C . GLY A 1 89 ? -18.115 0.137 14.148 1.00 93.81 89 GLY A C 1
ATOM 680 O O . GLY A 1 89 ? -18.571 1.028 14.860 1.00 93.81 89 GLY A O 1
ATOM 681 N N . VAL A 1 90 ? -16.911 0.217 13.576 1.00 96.25 90 VAL A N 1
ATOM 682 C CA . VAL A 1 90 ? -16.011 1.371 13.685 1.00 96.25 90 VAL A CA 1
ATOM 683 C C . VAL A 1 90 ? -16.181 2.276 12.465 1.00 96.25 90 VAL A C 1
ATOM 685 O O . VAL A 1 90 ? -16.233 1.801 11.326 1.00 96.25 90 VAL A O 1
ATOM 688 N N . ASP A 1 91 ? -16.249 3.587 12.691 1.00 95.75 91 ASP A N 1
ATOM 689 C CA . ASP A 1 91 ? -16.234 4.568 11.609 1.00 95.75 91 ASP A CA 1
ATOM 690 C C . ASP A 1 91 ? -14.794 4.885 11.192 1.00 95.75 91 ASP A C 1
ATOM 692 O O . ASP A 1 91 ? -13.866 4.858 12.007 1.00 95.75 91 ASP A O 1
ATOM 696 N N . PHE A 1 92 ? -14.596 5.206 9.912 1.00 96.75 92 PHE A N 1
ATOM 697 C CA . PHE A 1 92 ? -13.269 5.530 9.408 1.00 96.75 92 PHE A CA 1
ATOM 698 C C . PHE A 1 92 ? -13.264 6.530 8.258 1.00 96.75 92 PHE A C 1
ATOM 700 O O . PHE A 1 92 ? -14.206 6.627 7.469 1.00 96.75 92 PHE A O 1
ATOM 707 N N . HIS A 1 93 ? -12.129 7.209 8.125 1.00 96.00 93 HIS A N 1
ATOM 708 C CA . HIS A 1 93 ? -11.742 7.942 6.929 1.00 96.00 93 HIS A CA 1
ATOM 709 C C . HIS A 1 93 ? -10.402 7.423 6.428 1.00 96.00 93 HIS A C 1
ATOM 711 O O . HIS A 1 93 ? -9.511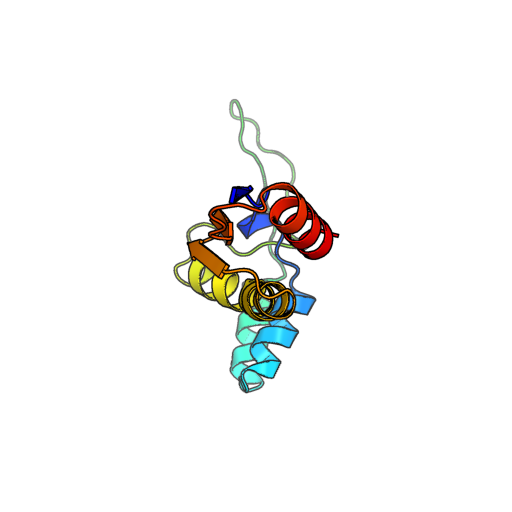 7.125 7.219 1.00 96.00 93 HIS A O 1
ATOM 717 N N . GLN A 1 94 ? -10.257 7.331 5.112 1.00 94.62 94 GLN A N 1
ATOM 718 C CA . GLN A 1 94 ? -9.026 6.879 4.483 1.00 94.62 94 GLN A CA 1
ATOM 719 C C . GLN A 1 94 ? -8.652 7.829 3.353 1.00 94.62 94 GLN A C 1
ATOM 721 O O . GLN A 1 94 ? -9.499 8.180 2.526 1.00 94.62 94 GLN A O 1
ATOM 726 N N . TYR A 1 95 ? -7.388 8.232 3.316 1.00 92.69 95 TYR A N 1
ATOM 727 C CA . TYR A 1 95 ? -6.824 9.021 2.234 1.00 92.69 95 TYR A CA 1
ATOM 728 C C . TYR A 1 95 ? -5.411 8.531 1.943 1.00 92.69 95 TYR A C 1
ATOM 730 O O . TYR A 1 95 ? -4.523 8.698 2.767 1.00 92.69 95 TYR A O 1
ATOM 738 N N . ALA A 1 96 ? -5.213 7.936 0.763 1.00 90.31 96 ALA A N 1
ATOM 739 C CA . ALA A 1 96 ? -3.992 7.191 0.470 1.00 90.31 96 ALA A CA 1
ATOM 740 C C . ALA A 1 96 ? -3.697 6.182 1.603 1.00 90.31 96 ALA A C 1
ATOM 742 O O . ALA A 1 96 ? -4.576 5.392 1.959 1.00 90.31 96 ALA A O 1
ATOM 743 N N . ASP A 1 97 ? -2.482 6.187 2.131 1.00 92.12 97 ASP A N 1
ATOM 744 C CA . ASP A 1 97 ? -1.999 5.347 3.221 1.00 92.12 97 ASP A CA 1
ATOM 745 C C . ASP A 1 97 ? -2.487 5.763 4.614 1.00 92.12 97 ASP A C 1
ATOM 747 O O . ASP A 1 97 ? -2.601 4.896 5.484 1.00 92.12 97 ASP A O 1
ATOM 751 N N . ASP A 1 98 ? -2.883 7.023 4.803 1.00 94.31 98 ASP A N 1
ATOM 752 C CA . ASP A 1 98 ? -3.430 7.508 6.070 1.00 94.31 98 ASP A CA 1
ATOM 753 C C . ASP A 1 98 ? -4.838 6.950 6.314 1.00 94.31 98 ASP A C 1
ATOM 755 O O . ASP A 1 98 ? -5.784 7.198 5.552 1.0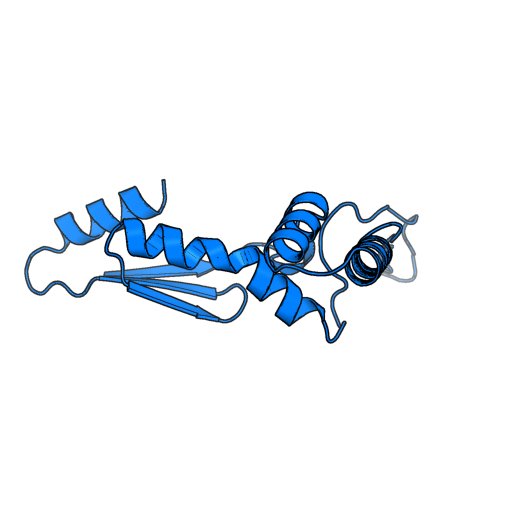0 94.31 98 ASP A O 1
ATOM 759 N N . THR A 1 99 ? -5.007 6.228 7.424 1.00 95.00 99 THR A N 1
ATOM 760 C CA . THR A 1 99 ? -6.307 5.701 7.858 1.00 95.00 99 THR A CA 1
ATOM 761 C C . THR A 1 99 ? -6.638 6.178 9.265 1.00 95.00 99 THR A C 1
ATOM 763 O O . THR A 1 99 ? -5.877 5.998 10.210 1.00 95.00 99 THR A O 1
ATOM 766 N N . GLN A 1 100 ? -7.811 6.780 9.420 1.00 96.38 100 GLN A N 1
ATOM 767 C CA . GLN A 1 100 ? -8.321 7.282 10.689 1.00 96.38 100 GLN A CA 1
ATOM 768 C C . GLN A 1 100 ? -9.480 6.405 11.133 1.00 96.38 100 GLN A C 1
ATOM 770 O O . GLN A 1 100 ? -10.475 6.323 10.418 1.00 96.38 100 GLN A O 1
ATOM 775 N N . LEU A 1 101 ? -9.373 5.796 12.310 1.00 96.94 101 LEU A N 1
ATOM 776 C CA . LEU A 1 101 ? -10.453 5.046 12.949 1.00 96.94 101 LEU A CA 1
ATOM 777 C C . LEU A 1 101 ? -11.024 5.873 14.092 1.00 96.94 101 LEU A C 1
ATOM 779 O O . LEU A 1 101 ? -10.266 6.415 14.901 1.00 96.94 101 LEU A O 1
ATOM 783 N N . TYR A 1 102 ? -12.343 5.968 14.199 1.00 95.31 102 TYR A N 1
ATOM 784 C CA . TYR A 1 102 ? -12.954 6.746 15.265 1.00 95.31 102 TYR A CA 1
ATOM 785 C C . TYR A 1 102 ? -14.269 6.157 15.765 1.00 95.31 102 TYR A C 1
ATOM 787 O O . TYR A 1 102 ? -15.052 5.564 15.032 1.00 95.31 102 TYR A O 1
ATOM 795 N N . ILE A 1 103 ? -14.506 6.362 17.060 1.00 94.69 103 ILE A N 1
ATOM 796 C CA . ILE A 1 103 ? -15.767 6.057 17.737 1.00 94.69 103 ILE A CA 1
ATOM 797 C C . ILE A 1 103 ? -16.154 7.281 18.561 1.00 94.69 103 ILE A C 1
ATOM 799 O O . ILE A 1 103 ? -15.368 7.761 19.392 1.00 94.69 103 ILE A O 1
ATOM 803 N N . SER A 1 104 ? -17.369 7.783 18.348 1.00 91.94 104 SER A N 1
ATOM 804 C CA . SER A 1 104 ? -17.968 8.809 19.200 1.00 91.94 104 SER A CA 1
ATOM 805 C C . SER A 1 104 ? -18.666 8.136 20.381 1.00 91.94 104 SER A C 1
ATOM 807 O O . SER A 1 104 ? -19.588 7.349 20.191 1.00 91.94 104 SER A O 1
ATOM 809 N N . THR A 1 105 ? -18.229 8.426 21.606 1.00 87.44 105 THR A N 1
ATOM 810 C CA . THR A 1 105 ? -18.877 7.925 22.824 1.00 87.44 105 THR A CA 1
ATOM 811 C C . THR A 1 105 ? -18.850 9.010 23.899 1.00 87.44 105 THR A C 1
ATOM 813 O O . THR A 1 105 ? -17.776 9.546 24.184 1.00 87.44 105 THR A O 1
ATOM 816 N N . PRO A 1 106 ? -20.003 9.385 24.477 1.00 78.88 106 PRO A N 1
ATOM 817 C CA . PRO A 1 106 ? -20.050 10.418 25.504 1.00 78.88 106 PRO A CA 1
ATOM 818 C C . PRO A 1 106 ? -19.630 9.899 26.887 1.00 78.88 106 PRO A C 1
ATOM 820 O O . PRO A 1 106 ? -19.061 10.665 27.655 1.00 78.88 106 PRO A O 1
ATOM 823 N N . ASN A 1 107 ? -19.867 8.615 27.200 1.00 83.25 107 ASN A N 1
ATOM 824 C CA . ASN A 1 107 ? -19.747 8.095 28.573 1.00 83.25 107 ASN A CA 1
ATOM 825 C C . ASN A 1 107 ? -18.982 6.761 28.710 1.00 83.25 107 ASN A C 1
ATOM 827 O O . ASN A 1 107 ? -18.730 6.337 29.834 1.00 83.25 107 ASN A O 1
ATOM 831 N N . HIS A 1 108 ? -18.587 6.106 27.609 1.00 84.81 108 HIS A N 1
ATOM 832 C CA . HIS A 1 108 ? -18.006 4.750 27.636 1.00 84.81 108 HIS A CA 1
ATOM 833 C C . HIS A 1 108 ? -16.662 4.664 26.885 1.00 84.81 108 HIS A C 1
ATOM 835 O O . HIS A 1 108 ? -16.558 3.967 25.876 1.00 84.81 108 HIS A O 1
ATOM 841 N N . PRO A 1 109 ? -15.611 5.385 27.326 1.00 87.06 109 PRO A N 1
ATOM 842 C CA . PRO A 1 109 ? -14.325 5.394 26.629 1.00 87.06 109 PRO A CA 1
ATOM 843 C C . PRO A 1 109 ? -13.612 4.035 26.655 1.00 87.06 109 PRO A C 1
ATOM 845 O O . PRO A 1 109 ? -12.943 3.714 25.681 1.00 87.06 109 PRO A O 1
ATOM 848 N N . SER A 1 110 ? -13.774 3.234 27.719 1.00 91.25 110 SER A N 1
ATOM 849 C CA . SER A 1 110 ? -13.168 1.893 27.812 1.00 91.25 110 SER A CA 1
ATOM 850 C C . SER A 1 110 ? -13.709 0.960 26.733 1.00 91.25 110 SER A C 1
ATOM 852 O O . SER A 1 110 ? -12.932 0.401 25.975 1.00 91.25 110 SER A O 1
ATOM 854 N N . GLU A 1 111 ? -15.035 0.882 26.593 1.00 92.12 111 GLU A N 1
ATOM 855 C CA . GLU A 1 111 ? -15.680 0.038 25.578 1.00 92.12 111 GLU A CA 1
ATOM 856 C C . GLU A 1 111 ? -15.253 0.442 24.159 1.00 92.12 111 GLU A C 1
ATOM 858 O O . GLU A 1 111 ? -14.993 -0.410 23.315 1.00 92.12 111 GLU A O 1
ATOM 863 N N . ALA A 1 112 ? -15.115 1.747 23.894 1.00 92.56 112 ALA A N 1
ATOM 864 C CA . ALA A 1 112 ? -14.616 2.223 22.606 1.00 92.56 112 ALA A CA 1
ATOM 865 C C . ALA A 1 112 ? -13.158 1.812 22.348 1.00 92.56 112 ALA A C 1
ATOM 867 O O . ALA A 1 112 ? -12.810 1.501 21.212 1.00 92.56 112 ALA A O 1
ATOM 868 N N . VAL A 1 113 ? -12.304 1.810 23.377 1.00 93.19 113 VAL A N 1
ATOM 869 C CA . VAL A 1 113 ? -10.926 1.309 23.264 1.00 93.19 113 VAL A CA 1
ATOM 870 C C . VAL A 1 113 ? -10.918 -0.200 23.025 1.00 93.19 113 VAL A C 1
ATOM 872 O O . VAL A 1 113 ? -10.153 -0.653 22.179 1.00 93.19 113 VAL A O 1
ATOM 875 N N . ASP A 1 114 ? -11.786 -0.963 23.688 1.00 93.94 114 ASP A N 1
ATOM 876 C CA . ASP A 1 114 ? -11.878 -2.416 23.511 1.00 93.94 114 ASP A CA 1
ATOM 877 C C . ASP A 1 114 ? -12.297 -2.776 22.078 1.00 93.94 114 ASP A C 1
ATOM 879 O O . ASP A 1 114 ? -11.644 -3.593 21.432 1.00 93.94 114 ASP A O 1
ATOM 883 N N . VAL A 1 115 ? -13.322 -2.108 21.535 1.00 94.81 115 VAL A N 1
ATOM 884 C CA . VAL A 1 115 ? -13.768 -2.301 20.142 1.00 94.81 115 VAL A CA 1
ATOM 885 C C . VAL A 1 115 ? -12.674 -1.911 19.147 1.00 94.81 115 VAL A C 1
ATOM 887 O O . VAL A 1 115 ? -12.420 -2.642 18.191 1.00 94.81 115 VAL A O 1
ATOM 890 N N . LEU A 1 116 ? -11.994 -0.780 19.364 1.00 94.88 116 LEU A N 1
ATOM 891 C CA . LEU A 1 116 ? -10.881 -0.364 18.504 1.00 94.88 116 LEU A CA 1
ATOM 892 C C . LEU A 1 116 ? -9.707 -1.345 18.576 1.00 94.88 116 LEU A C 1
ATOM 894 O O . LEU A 1 116 ? -9.092 -1.609 17.551 1.00 94.88 116 LEU A O 1
ATOM 898 N N . THR A 1 117 ? -9.418 -1.901 19.752 1.00 94.38 117 THR A N 1
ATOM 899 C CA . THR A 1 117 ? -8.365 -2.911 19.930 1.00 94.38 117 THR A CA 1
ATOM 900 C C . THR A 1 117 ? -8.724 -4.187 19.174 1.00 94.38 117 THR A C 1
ATOM 902 O O . THR A 1 117 ? -7.918 -4.660 18.385 1.00 94.38 117 THR A O 1
ATOM 905 N N . GLN A 1 118 ? -9.963 -4.671 19.307 1.00 95.06 118 GLN A N 1
ATOM 906 C CA . GLN A 1 118 ? -10.453 -5.830 18.551 1.00 95.06 118 GLN A CA 1
ATOM 907 C C . GLN A 1 118 ? -10.437 -5.608 17.035 1.00 95.06 118 GLN A C 1
ATOM 909 O O . GLN A 1 118 ? -10.218 -6.549 16.287 1.00 95.06 118 GLN A O 1
ATOM 914 N N . CYS A 1 119 ? -10.671 -4.379 16.571 1.00 94.62 119 CYS A N 1
ATOM 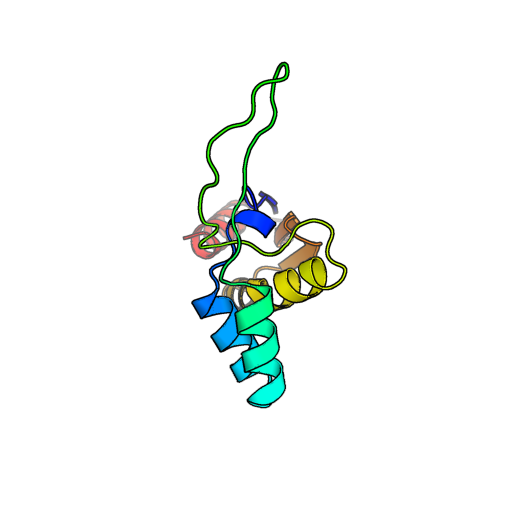915 C CA . CYS A 1 119 ? -10.601 -4.038 15.150 1.00 94.62 119 CYS A CA 1
ATOM 916 C C . CYS A 1 119 ? -9.161 -4.061 14.595 1.00 94.62 119 CYS A C 1
ATOM 918 O O . CYS A 1 119 ? -8.983 -4.151 13.379 1.00 94.62 119 CYS A O 1
ATOM 920 N N . LEU A 1 120 ? -8.148 -3.902 15.453 1.00 92.12 120 LEU A N 1
ATOM 921 C CA . LEU A 1 120 ? -6.735 -3.840 15.066 1.00 92.12 120 LEU A CA 1
ATOM 922 C C . LEU A 1 120 ? -6.017 -5.197 15.144 1.00 92.12 120 LEU A C 1
ATOM 924 O O . LEU A 1 120 ? -4.961 -5.336 14.523 1.00 92.12 120 LEU A O 1
ATOM 928 N N . GLU A 1 121 ? -6.555 -6.149 15.909 1.00 88.12 121 GLU A N 1
ATOM 929 C CA . GLU A 1 121 ? -6.061 -7.533 16.030 1.00 88.12 121 GLU A CA 1
ATOM 930 C C . GLU A 1 121 ? -6.513 -8.427 14.863 1.00 88.12 121 GLU A C 1
ATOM 932 O O . GLU A 1 121 ? -5.673 -9.236 14.399 1.00 88.12 121 GLU A O 1
#

Foldseek 3Di:
DKDKDFDPPLQLAAALVLLLVLCVVVVDDPVVSVVSSVQFAPDWDWDQDPNDIGDTDGRRHGGDPPDPCSQVSSCSSCVVLVVLCVVLVWDWDDDRRIIMTDDDDDPCVPVRVVSVVVSVD

Radius of gyration: 18.57 Å; chains: 1; bounding box: 48×22×50 Å

Secondary structure (DSSP, 8-state):
-EEEE--TTTTTS-BHHHHHHHHHHTT--HHHHHHHHHHHSS-EE--EETTEEPPPEE--B---TT-TTHHHHHHHHHHHHHHHHHHTT-EEEEETTEEEEE---SS-HHHHHHHHHHHH-

pLDDT: mean 94.46, std 3.01, range [78.88, 97.81]